Protein AF-A0A7V8VLR5-F1 (afdb_monomer_lite)

Sequence (69 aa):
MAGKHRAGRRWLSILWRETTAPLWQQSVFAGNATQYTVEKVSKDHFVFGVCAIDQDGNVSPAVYPVPAR

Foldseek 3Di:
DPDPPPPFQKWKKKFKDFPPDPDTDDIDTPGSDPDDDDPPDDPVGMFMWMWIATPVGDIDDTDGDDDDD

pLDDT: mean 87.64, std 15.97, range [35.28, 97.5]

Radius of gyration: 14.38 Å; chains: 1; bounding box: 38×21×41 Å

Secondary structure (DSSP, 8-state):
----------EEE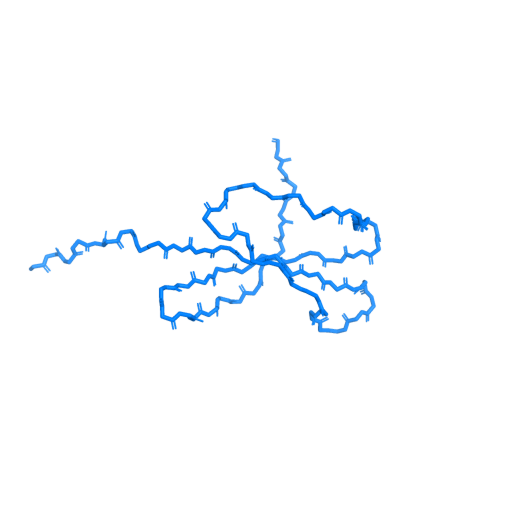EEEEETT-SS--EEEEEET-S----TT--GGGEEEEEEEE-TT--BPPPBPPPPP-

Structure (mmCIF, N/CA/C/O backbone):
data_AF-A0A7V8VLR5-F1
#
_entry.id   AF-A0A7V8VLR5-F1
#
loop_
_atom_site.group_PDB
_atom_site.id
_atom_site.type_symbol
_atom_site.label_atom_id
_atom_site.label_alt_id
_atom_site.label_comp_id
_atom_site.label_asym_id
_atom_site.label_entity_id
_atom_site.label_seq_id
_atom_site.pdbx_PDB_ins_code
_atom_site.Cartn_x
_atom_site.Cartn_y
_atom_site.Cartn_z
_atom_site.occupancy
_atom_site.B_iso_or_equiv
_atom_site.auth_seq_id
_atom_site.auth_comp_id
_atom_site.auth_asym_id
_atom_site.auth_atom_id
_atom_site.pdbx_PDB_model_num
ATOM 1 N N . MET A 1 1 ? -25.881 -4.611 27.395 1.00 35.28 1 MET A N 1
ATOM 2 C CA . MET A 1 1 ? -25.237 -3.334 27.019 1.00 35.28 1 MET A CA 1
ATOM 3 C C . MET A 1 1 ? -24.500 -3.535 25.701 1.00 35.28 1 MET A C 1
ATOM 5 O O . MET A 1 1 ? -23.379 -4.022 25.707 1.00 35.28 1 MET A O 1
ATOM 9 N N . ALA A 1 2 ? -25.154 -3.268 24.567 1.00 39.31 2 ALA A N 1
ATOM 10 C CA . ALA A 1 2 ? -24.523 -3.387 23.254 1.00 39.31 2 ALA A CA 1
ATOM 11 C C . ALA A 1 2 ? -23.540 -2.221 23.076 1.00 39.31 2 ALA A C 1
ATOM 13 O O . ALA A 1 2 ? -23.949 -1.062 22.978 1.00 39.31 2 ALA A O 1
ATOM 14 N N . GLY A 1 3 ? -22.242 -2.523 23.125 1.00 42.28 3 GLY A N 1
ATOM 15 C CA . GLY A 1 3 ? -21.183 -1.546 22.914 1.00 42.28 3 GLY A CA 1
ATOM 16 C C . GLY A 1 3 ? -21.305 -0.957 21.515 1.00 42.28 3 GLY A C 1
ATOM 17 O O . GLY A 1 3 ? -21.108 -1.650 20.522 1.00 42.28 3 GLY A O 1
ATOM 18 N N . LYS A 1 4 ? -21.655 0.328 21.438 1.00 46.03 4 LYS A N 1
ATOM 19 C CA . LYS A 1 4 ? -21.587 1.109 20.204 1.00 46.03 4 LYS A CA 1
ATOM 20 C C . LYS A 1 4 ? -20.167 0.985 19.649 1.00 46.03 4 LYS A C 1
ATOM 22 O O . LYS A 1 4 ? -19.233 1.493 20.268 1.00 46.03 4 LYS A O 1
ATOM 27 N N . HIS A 1 5 ? -20.012 0.343 18.490 1.00 45.41 5 HIS A N 1
ATOM 28 C CA . HIS A 1 5 ? -18.803 0.452 17.682 1.00 45.41 5 HIS A CA 1
ATOM 29 C C . HIS A 1 5 ? -18.600 1.936 17.376 1.00 45.41 5 HIS A C 1
ATOM 31 O O . HIS A 1 5 ? -19.248 2.504 16.497 1.00 45.41 5 HIS A O 1
ATOM 37 N N . ARG A 1 6 ? -17.721 2.599 18.133 1.00 50.75 6 ARG A N 1
ATOM 38 C CA . ARG A 1 6 ? -17.140 3.854 17.674 1.00 50.75 6 ARG A CA 1
ATOM 39 C C . ARG A 1 6 ? -16.407 3.476 16.397 1.00 50.75 6 ARG A C 1
ATOM 41 O O . ARG A 1 6 ? -15.499 2.650 16.451 1.00 50.75 6 ARG A O 1
ATOM 48 N N . ALA A 1 7 ? -16.842 3.999 15.255 1.00 53.97 7 ALA A N 1
ATOM 49 C CA . ALA A 1 7 ? -16.053 3.942 14.036 1.00 53.97 7 ALA A CA 1
ATOM 50 C C . ALA A 1 7 ? -14.735 4.672 14.338 1.00 53.97 7 ALA A C 1
ATOM 52 O O . ALA A 1 7 ? -14.657 5.898 14.280 1.00 53.97 7 ALA A O 1
ATOM 53 N N . GLY A 1 8 ? -13.747 3.923 14.833 1.00 60.09 8 GLY A N 1
ATOM 54 C CA . GLY A 1 8 ? -12.442 4.442 15.206 1.00 60.09 8 GLY A CA 1
ATOM 55 C C . GLY A 1 8 ? -11.794 5.009 13.958 1.00 60.09 8 GLY A C 1
ATOM 56 O O . GLY A 1 8 ? -11.854 4.381 12.899 1.00 60.09 8 GLY A O 1
ATOM 57 N N . ARG A 1 9 ? -11.223 6.214 14.059 1.00 65.62 9 ARG A N 1
ATOM 58 C CA . ARG A 1 9 ? -10.459 6.790 12.949 1.00 65.62 9 ARG A CA 1
ATOM 59 C C . ARG A 1 9 ? -9.346 5.807 12.605 1.00 65.62 9 ARG A C 1
ATOM 61 O O . ARG A 1 9 ? -8.560 5.451 13.475 1.00 65.62 9 ARG A O 1
ATOM 68 N N . ARG A 1 10 ? -9.339 5.360 11.355 1.00 83.12 10 ARG A N 1
ATOM 69 C CA . ARG A 1 10 ? -8.306 4.509 10.776 1.00 83.12 10 ARG A CA 1
ATOM 70 C C . ARG A 1 10 ? -7.627 5.320 9.699 1.00 83.12 10 ARG A C 1
ATOM 72 O O . ARG A 1 10 ? -8.306 5.954 8.888 1.00 83.12 10 ARG A O 1
ATOM 79 N N . TRP A 1 11 ? -6.311 5.312 9.728 1.00 94.12 11 TRP A N 1
ATOM 80 C CA . TRP A 1 11 ? -5.497 5.922 8.698 1.00 94.12 11 TRP A CA 1
ATOM 81 C C . TRP A 1 11 ? -4.947 4.848 7.772 1.00 94.12 11 TRP A C 1
ATOM 83 O O . TRP A 1 11 ? -4.893 3.678 8.142 1.00 94.12 11 TRP A O 1
ATOM 93 N N . LEU A 1 12 ? -4.552 5.241 6.571 1.00 95.94 12 LEU A N 1
ATOM 94 C CA . LEU A 1 12 ? -3.925 4.372 5.592 1.00 95.94 12 LEU A CA 1
ATOM 95 C C . LEU A 1 12 ? -2.447 4.722 5.459 1.00 95.94 12 LEU A C 1
ATOM 97 O O . LEU A 1 12 ? -2.053 5.889 5.517 1.00 95.94 12 LEU A O 1
ATOM 101 N N . SER A 1 13 ? -1.635 3.700 5.235 1.00 96.75 13 SER A N 1
ATOM 102 C CA . SER A 1 13 ? -0.274 3.842 4.735 1.00 96.75 13 SER A CA 1
ATOM 103 C C . SER A 1 13 ? -0.134 3.021 3.463 1.00 96.75 13 SER A C 1
ATOM 105 O O . SER A 1 13 ? -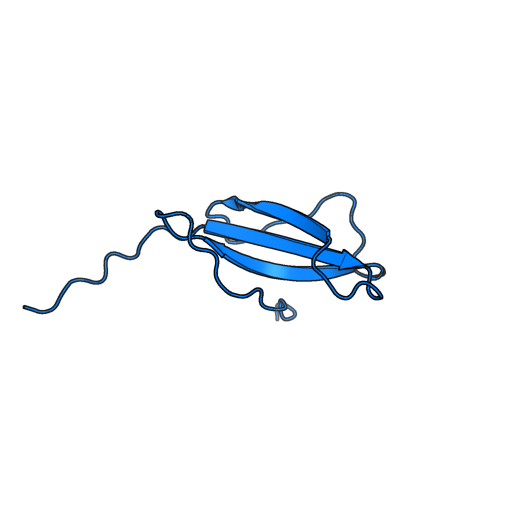0.694 1.926 3.346 1.00 96.75 13 SER A O 1
ATOM 107 N N . ILE A 1 14 ? 0.579 3.579 2.493 1.00 97.12 14 ILE A N 1
ATOM 108 C CA . ILE A 1 14 ? 0.840 2.944 1.205 1.00 97.12 14 ILE A CA 1
ATOM 109 C C . ILE A 1 14 ? 2.278 2.491 1.223 1.00 97.12 14 ILE A C 1
ATOM 111 O O . ILE A 1 14 ? 3.170 3.256 1.571 1.00 97.12 14 ILE A O 1
ATOM 115 N N . LEU A 1 15 ? 2.483 1.239 0.858 1.00 97.25 15 LEU A N 1
ATOM 116 C CA . LEU A 1 15 ? 3.761 0.555 0.865 1.00 97.25 15 LEU A CA 1
ATOM 117 C C . LEU A 1 15 ? 4.127 0.221 -0.570 1.00 97.25 15 LEU A C 1
ATOM 119 O O . LEU A 1 15 ? 3.249 -0.113 -1.366 1.00 97.25 15 LEU A O 1
ATOM 123 N N . TRP A 1 16 ? 5.409 0.259 -0.904 1.00 97.50 16 TRP A N 1
ATOM 124 C CA . TRP A 1 16 ? 5.866 -0.296 -2.170 1.00 97.50 16 TRP A CA 1
ATOM 125 C C . TRP A 1 16 ? 7.247 -0.929 -2.062 1.00 97.50 16 TRP A C 1
ATOM 127 O O . TRP A 1 16 ? 8.034 -0.657 -1.147 1.00 97.50 16 TRP A O 1
ATOM 137 N N . ARG A 1 17 ? 7.499 -1.853 -2.985 1.00 97.38 17 ARG A N 1
ATOM 138 C CA . ARG A 1 17 ? 8.769 -2.562 -3.145 1.00 97.38 17 ARG A CA 1
ATOM 139 C C . ARG A 1 17 ? 9.030 -2.850 -4.607 1.00 97.38 17 ARG A C 1
ATOM 141 O O . ARG A 1 17 ? 8.080 -2.998 -5.379 1.00 97.38 17 ARG A O 1
ATOM 148 N N . GLU A 1 18 ? 10.296 -2.961 -4.972 1.00 96.88 1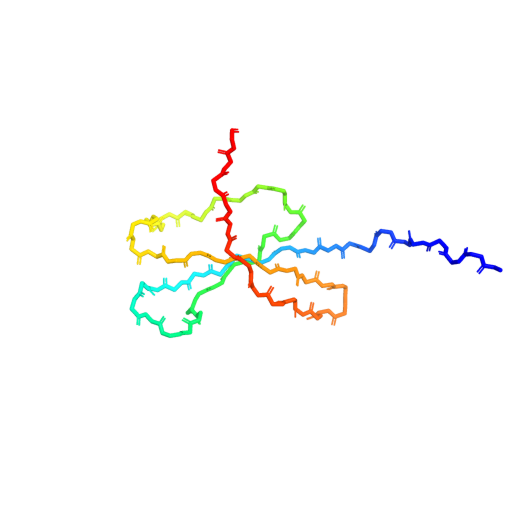8 GLU A N 1
ATOM 149 C CA . GLU A 1 18 ? 10.675 -3.497 -6.275 1.00 96.88 18 GLU A CA 1
ATOM 150 C C . GLU A 1 18 ? 10.083 -4.901 -6.462 1.00 96.88 18 GLU A C 1
ATOM 152 O O . GLU A 1 18 ? 9.872 -5.653 -5.500 1.00 96.88 18 GLU A O 1
ATOM 157 N N . THR A 1 19 ? 9.809 -5.273 -7.710 1.00 95.19 19 THR A N 1
ATOM 158 C CA . THR A 1 19 ? 9.181 -6.561 -8.049 1.00 95.19 19 THR A CA 1
ATOM 159 C C . THR A 1 19 ? 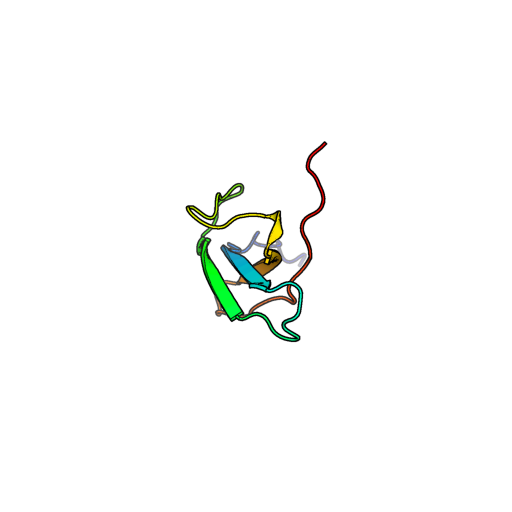9.984 -7.768 -7.551 1.00 95.19 19 THR A C 1
ATOM 161 O O . THR A 1 19 ? 9.389 -8.777 -7.164 1.00 95.19 19 THR A O 1
ATOM 164 N N . THR A 1 20 ? 11.307 -7.634 -7.457 1.00 95.94 20 THR A N 1
ATOM 165 C CA . THR A 1 20 ? 12.258 -8.663 -7.005 1.00 95.94 20 THR A CA 1
ATOM 166 C C . THR A 1 20 ? 12.528 -8.652 -5.498 1.00 95.94 20 THR A C 1
ATOM 168 O O . THR A 1 20 ? 13.070 -9.623 -4.971 1.00 95.94 20 THR A O 1
ATOM 171 N N . ALA A 1 21 ? 12.157 -7.589 -4.780 1.00 97.44 21 ALA A N 1
ATOM 172 C CA . ALA A 1 21 ? 12.451 -7.462 -3.357 1.00 97.44 21 ALA A CA 1
ATOM 173 C C . ALA A 1 21 ? 11.530 -8.361 -2.505 1.00 97.44 21 ALA A C 1
ATOM 175 O O . ALA A 1 21 ? 10.323 -8.381 -2.725 1.00 97.44 21 ALA A O 1
ATOM 176 N N . PRO A 1 22 ? 12.031 -9.076 -1.484 1.00 96.06 22 PRO A N 1
ATOM 177 C CA . PRO A 1 22 ? 11.181 -9.918 -0.639 1.00 96.06 22 PRO A CA 1
ATOM 178 C C . PRO A 1 22 ? 10.393 -9.124 0.417 1.00 96.06 22 PRO A C 1
ATOM 180 O O . PRO A 1 22 ? 9.401 -9.621 0.945 1.00 96.06 22 PRO A O 1
ATOM 183 N N . LEU A 1 23 ? 10.823 -7.896 0.728 1.00 96.88 23 LEU A N 1
ATOM 184 C CA . LEU A 1 23 ? 10.271 -7.051 1.791 1.00 96.88 23 LEU A CA 1
ATOM 185 C C . LEU A 1 23 ? 9.762 -5.716 1.238 1.00 96.88 23 LEU A C 1
ATOM 187 O O . LEU A 1 23 ? 10.216 -5.257 0.190 1.00 96.88 23 LEU A O 1
ATOM 191 N N . TRP A 1 24 ? 8.837 -5.079 1.962 1.00 97.19 24 TRP A N 1
ATOM 192 C CA . TRP A 1 24 ? 8.458 -3.685 1.717 1.00 97.19 24 TRP A CA 1
ATOM 193 C C . TRP A 1 24 ? 9.662 -2.773 1.934 1.00 97.19 24 TRP A C 1
ATOM 195 O O . TRP A 1 24 ? 10.353 -2.898 2.942 1.00 97.19 24 TRP A O 1
ATOM 205 N N . GLN A 1 25 ? 9.912 -1.866 0.994 1.00 97.44 25 GLN A N 1
ATOM 206 C CA . GLN A 1 25 ? 11.096 -1.007 1.038 1.00 97.44 25 GLN A CA 1
ATOM 207 C C . GLN A 1 25 ? 10.740 0.432 1.378 1.00 97.44 25 GLN A C 1
ATOM 209 O O . GLN A 1 25 ? 11.535 1.116 2.013 1.00 97.44 25 GLN A O 1
ATOM 214 N N . GLN A 1 26 ? 9.576 0.901 0.938 1.00 96.94 26 GLN A N 1
ATOM 215 C CA . GLN A 1 26 ? 9.164 2.294 1.043 1.00 96.94 26 GLN A CA 1
ATOM 216 C C . GLN A 1 26 ? 7.731 2.385 1.565 1.00 96.94 26 GLN A C 1
ATOM 218 O O . GLN A 1 26 ? 6.935 1.458 1.384 1.00 96.94 26 GLN A O 1
ATOM 223 N N . SER A 1 27 ? 7.410 3.504 2.212 1.00 96.12 27 SER A N 1
ATOM 224 C CA . SER A 1 27 ? 6.073 3.776 2.718 1.00 96.12 27 SER A CA 1
ATOM 225 C C . SER A 1 27 ? 5.734 5.264 2.691 1.00 96.12 27 SER A C 1
ATOM 227 O O . SER A 1 27 ? 6.618 6.118 2.755 1.00 96.12 27 SER A O 1
ATOM 229 N N . VAL A 1 28 ? 4.441 5.578 2.624 1.00 96.00 28 VAL A N 1
ATOM 230 C CA . VAL A 1 28 ? 3.935 6.933 2.848 1.00 96.00 28 VAL A CA 1
ATOM 231 C C . VAL A 1 28 ? 2.625 6.903 3.622 1.00 96.00 28 VAL A C 1
ATOM 233 O O . VAL A 1 28 ? 1.711 6.138 3.311 1.00 96.00 28 VAL A O 1
ATOM 236 N N . PHE A 1 29 ? 2.533 7.756 4.641 1.00 95.62 29 PHE A N 1
ATOM 237 C CA . PHE A 1 29 ? 1.319 7.924 5.427 1.00 95.62 29 PHE A CA 1
ATOM 238 C C . PHE A 1 29 ? 0.296 8.746 4.638 1.00 95.62 29 PHE A C 1
ATOM 240 O O . PHE A 1 29 ? 0.503 9.930 4.375 1.00 95.62 29 PHE A O 1
ATOM 247 N N . ALA A 1 30 ? -0.818 8.114 4.278 1.00 95.44 30 ALA A N 1
ATOM 248 C CA . ALA A 1 30 ? -1.91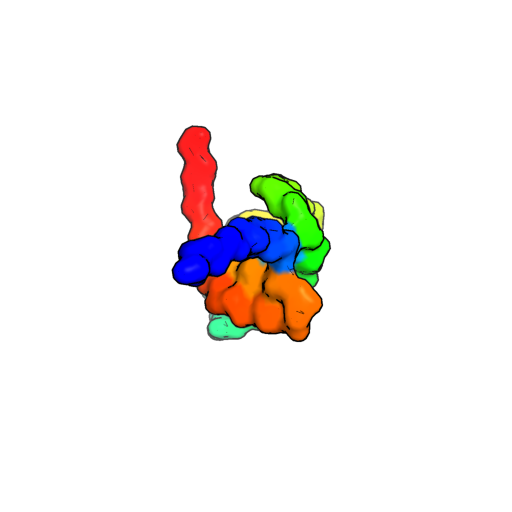0 8.727 3.526 1.00 95.44 30 ALA A CA 1
ATOM 249 C C . ALA A 1 30 ? -3.003 9.317 4.438 1.00 95.44 30 ALA A C 1
ATOM 251 O O . ALA A 1 30 ? -3.981 9.886 3.953 1.00 95.44 30 ALA A O 1
ATOM 252 N N . GLY A 1 31 ? -2.866 9.198 5.764 1.00 94.00 31 GLY A N 1
ATOM 253 C CA . GLY A 1 31 ? -3.853 9.722 6.703 1.00 94.00 31 GLY A CA 1
ATOM 254 C C . GLY A 1 31 ? -5.225 9.086 6.489 1.00 94.00 31 GLY A C 1
ATOM 255 O O . GLY A 1 31 ? -5.334 7.885 6.278 1.00 94.00 31 GLY A O 1
ATOM 256 N N . ASN A 1 32 ? -6.295 9.873 6.577 1.00 92.25 32 ASN A N 1
ATOM 257 C CA . ASN A 1 32 ? -7.672 9.393 6.401 1.00 92.25 32 ASN A CA 1
ATOM 258 C C . ASN A 1 32 ? -8.151 9.482 4.940 1.00 92.25 32 ASN A C 1
ATOM 260 O O . ASN A 1 32 ? -9.360 9.499 4.701 1.00 92.25 32 ASN A O 1
ATOM 264 N N . ALA A 1 33 ? -7.227 9.588 3.981 1.00 89.94 33 ALA A N 1
ATOM 265 C CA . ALA A 1 33 ? -7.566 9.695 2.573 1.00 89.94 33 ALA A CA 1
ATOM 266 C C . ALA A 1 33 ? -8.222 8.405 2.061 1.00 89.94 33 ALA A C 1
ATOM 268 O O . ALA A 1 33 ? -7.827 7.299 2.421 1.00 89.94 33 ALA 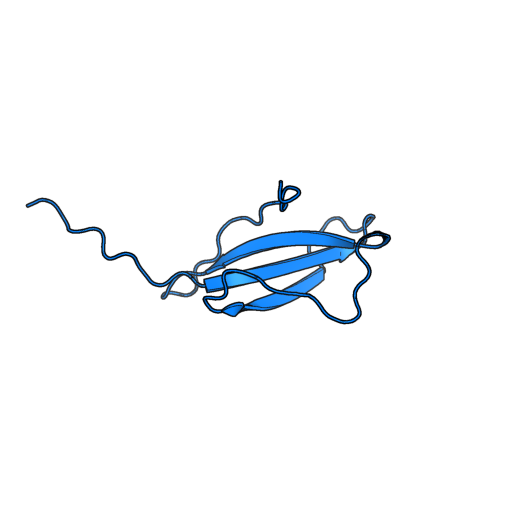A O 1
ATOM 269 N N . THR A 1 34 ? -9.215 8.551 1.187 1.00 88.12 34 THR A N 1
ATOM 270 C CA . THR A 1 34 ? -9.856 7.435 0.472 1.00 88.12 34 THR A CA 1
ATOM 271 C C . THR A 1 34 ? -9.229 7.184 -0.901 1.00 88.12 34 THR A C 1
ATOM 273 O O . THR A 1 34 ? -9.486 6.153 -1.516 1.00 88.12 34 THR A O 1
ATOM 276 N N . GLN A 1 35 ? -8.394 8.113 -1.371 1.00 90.50 35 GLN A N 1
ATOM 277 C CA . GLN A 1 35 ? -7.624 8.033 -2.604 1.00 90.50 35 GLN A CA 1
ATOM 278 C C . GLN A 1 35 ? -6.266 8.695 -2.381 1.00 90.50 35 GLN A C 1
ATOM 280 O O . GLN A 1 35 ? -6.171 9.708 -1.690 1.00 90.50 35 GLN A O 1
ATOM 285 N N . TYR A 1 36 ? -5.220 8.131 -2.977 1.00 92.94 36 TYR A N 1
ATOM 286 C CA . TYR A 1 36 ? -3.873 8.673 -2.891 1.00 92.94 36 TYR A CA 1
ATOM 287 C C . TYR A 1 36 ? -3.075 8.309 -4.142 1.00 92.94 36 TYR A C 1
ATOM 289 O O . TYR A 1 36 ? -3.139 7.168 -4.605 1.00 92.94 36 TYR A O 1
ATOM 297 N N . THR A 1 37 ? -2.294 9.261 -4.645 1.00 93.31 37 THR A N 1
ATOM 298 C CA . THR A 1 37 ? -1.373 9.066 -5.769 1.00 93.31 37 THR A CA 1
ATOM 299 C C . THR A 1 37 ? 0.058 9.127 -5.255 1.00 93.31 37 THR A C 1
ATOM 301 O O . THR A 1 37 ? 0.456 10.112 -4.637 1.00 93.31 37 THR A O 1
ATOM 304 N N . VAL A 1 38 ? 0.842 8.077 -5.506 1.00 93.50 38 VAL A N 1
ATOM 305 C CA . VAL A 1 38 ? 2.281 8.089 -5.219 1.00 93.50 38 VAL A CA 1
ATOM 306 C C . VAL A 1 38 ? 2.994 8.760 -6.389 1.00 93.50 38 VAL A C 1
ATOM 308 O O . VAL A 1 38 ? 3.179 8.164 -7.448 1.00 93.50 38 VAL A O 1
ATOM 311 N N . GLU A 1 39 ? 3.361 10.024 -6.206 1.00 93.06 39 GLU A N 1
ATOM 312 C CA . GLU A 1 39 ? 4.015 10.817 -7.245 1.00 93.06 39 GLU A CA 1
ATOM 313 C C . GLU A 1 39 ? 5.410 10.281 -7.587 1.00 93.06 39 GLU A C 1
ATOM 315 O O . GLU A 1 39 ? 6.162 9.847 -6.713 1.00 93.06 39 GLU A O 1
ATOM 320 N N . LYS A 1 40 ? 5.786 10.379 -8.870 1.00 90.88 40 LYS A N 1
ATOM 321 C CA . LYS A 1 40 ? 7.118 10.006 -9.394 1.00 90.88 40 LYS A CA 1
ATOM 322 C C . LYS A 1 40 ? 7.502 8.527 -9.215 1.00 90.88 40 LYS A C 1
ATOM 324 O O . LYS A 1 40 ? 8.676 8.188 -9.343 1.00 90.88 40 LYS A O 1
ATOM 329 N N . VAL A 1 41 ? 6.536 7.643 -8.971 1.00 91.62 41 VAL A N 1
ATOM 330 C CA . VAL A 1 41 ? 6.747 6.191 -8.908 1.00 91.62 41 VAL A CA 1
ATOM 331 C C . VAL A 1 41 ? 5.953 5.523 -10.029 1.00 91.62 41 VAL A C 1
ATOM 333 O O . VAL A 1 41 ? 4.742 5.697 -10.129 1.00 91.62 41 VAL A O 1
ATOM 336 N N . SER A 1 42 ? 6.633 4.756 -10.888 1.00 90.38 42 SER A N 1
ATOM 337 C CA . SER A 1 42 ? 5.970 3.987 -11.949 1.00 90.38 42 SER A CA 1
ATOM 338 C C . SER A 1 42 ? 5.387 2.692 -11.399 1.00 90.38 42 SER A C 1
ATOM 340 O O . SER A 1 42 ? 6.063 1.961 -10.673 1.00 90.38 42 SER A O 1
ATOM 342 N N . LYS A 1 43 ? 4.157 2.364 -11.801 1.00 85.75 43 LYS A N 1
ATOM 343 C CA . LYS A 1 43 ? 3.516 1.108 -11.410 1.00 85.75 43 LYS A CA 1
ATOM 344 C C . LYS A 1 43 ? 4.248 -0.126 -11.946 1.00 85.75 43 LYS A C 1
ATOM 346 O O . LYS A 1 43 ? 4.247 -1.158 -11.289 1.00 85.75 43 LYS A O 1
ATOM 351 N N . ASP A 1 44 ? 4.904 -0.020 -13.095 1.00 93.25 44 ASP A N 1
ATOM 352 C CA . ASP A 1 44 ? 5.494 -1.183 -13.771 1.00 93.25 44 ASP A CA 1
ATOM 353 C C . ASP A 1 44 ? 6.740 -1.724 -13.057 1.00 93.25 44 ASP A C 1
ATOM 355 O O . ASP A 1 44 ? 7.095 -2.891 -13.205 1.00 93.25 44 ASP A O 1
ATOM 359 N N . HIS A 1 45 ? 7.399 -0.887 -12.253 1.00 93.88 45 HIS A N 1
ATOM 360 C CA . HIS A 1 45 ? 8.621 -1.255 -11.534 1.00 93.88 45 HIS A CA 1
ATOM 361 C C . HIS A 1 45 ? 8.366 -1.697 -10.089 1.00 93.88 45 HIS A C 1
ATOM 363 O O . HIS A 1 45 ? 9.267 -2.238 -9.445 1.00 93.88 45 HIS A O 1
ATOM 369 N N . PHE A 1 46 ? 7.155 -1.481 -9.570 1.00 96.12 46 PHE A N 1
ATOM 370 C CA . PHE A 1 46 ? 6.861 -1.638 -8.152 1.00 96.12 46 PHE A CA 1
ATOM 371 C C . PHE A 1 46 ? 5.583 -2.426 -7.897 1.00 96.12 46 PHE A C 1
ATOM 373 O O . PHE A 1 46 ? 4.573 -2.307 -8.585 1.00 96.12 46 PHE A O 1
ATOM 380 N N . VAL A 1 47 ? 5.614 -3.193 -6.814 1.00 95.69 47 VAL A N 1
ATOM 381 C CA . VAL A 1 47 ? 4.422 -3.776 -6.212 1.00 95.69 47 VAL A CA 1
ATOM 382 C C . VAL A 1 47 ? 3.962 -2.853 -5.090 1.00 95.69 47 VAL A C 1
ATOM 384 O O . VAL A 1 47 ? 4.782 -2.435 -4.274 1.00 95.69 47 VAL A O 1
ATOM 387 N N . PHE A 1 48 ? 2.660 -2.571 -5.026 1.00 96.69 48 PHE A N 1
ATOM 388 C CA . PHE A 1 48 ? 2.059 -1.699 -4.014 1.00 96.69 48 PHE A CA 1
ATOM 389 C C . PHE A 1 48 ? 1.259 -2.499 -2.996 1.00 96.69 48 PHE A C 1
ATOM 391 O O . PHE A 1 48 ? 0.601 -3.475 -3.346 1.00 96.69 48 PHE A O 1
ATOM 398 N N . GLY A 1 49 ? 1.270 -2.048 -1.750 1.00 96.44 49 GLY A N 1
ATOM 399 C CA . GLY A 1 49 ? 0.420 -2.538 -0.678 1.00 96.44 49 GLY A CA 1
ATOM 400 C C . GLY A 1 49 ? -0.243 -1.380 0.056 1.00 96.44 49 GLY A C 1
ATOM 401 O O . GLY A 1 49 ? 0.225 -0.244 0.011 1.00 96.44 49 GLY A O 1
ATOM 402 N N . VAL A 1 50 ? -1.331 -1.678 0.754 1.00 96.44 50 VAL A N 1
ATOM 403 C CA . VAL A 1 50 ? -2.019 -0.740 1.644 1.00 96.44 50 VAL A CA 1
ATOM 404 C C . VAL A 1 50 ? -2.172 -1.402 3.006 1.00 96.44 50 VAL A C 1
ATOM 406 O O . VAL A 1 50 ? -2.555 -2.569 3.081 1.00 96.44 50 VAL A O 1
ATOM 409 N N . CYS A 1 51 ? -1.885 -0.681 4.084 1.00 96.06 51 CYS A N 1
ATOM 410 C CA . CYS A 1 51 ? -2.198 -1.114 5.444 1.00 96.06 51 CYS A CA 1
ATOM 411 C C . CYS A 1 51 ? -2.973 -0.030 6.194 1.00 96.06 51 CYS A C 1
ATOM 413 O O . CYS A 1 51 ? -2.885 1.158 5.876 1.00 96.06 51 CYS A O 1
ATOM 415 N N . ALA A 1 52 ? -3.756 -0.457 7.183 1.00 95.19 52 ALA A N 1
ATOM 416 C CA . ALA A 1 52 ? -4.465 0.428 8.090 1.00 95.19 52 ALA A CA 1
ATOM 417 C C . ALA A 1 52 ? -3.652 0.644 9.371 1.00 95.19 52 ALA A C 1
ATOM 419 O O . ALA A 1 52 ? -2.986 -0.273 9.849 1.00 95.19 52 ALA A O 1
ATOM 420 N N . ILE A 1 53 ? -3.760 1.845 9.933 1.00 94.75 53 ILE A N 1
ATOM 421 C CA . ILE A 1 53 ? -3.166 2.241 11.209 1.00 94.75 53 ILE A CA 1
ATOM 422 C C . ILE A 1 53 ? -4.294 2.733 12.117 1.00 94.75 53 ILE A C 1
ATOM 424 O O . ILE A 1 53 ? -5.104 3.570 11.699 1.00 94.75 53 ILE A O 1
ATOM 428 N N . ASP A 1 54 ? -4.386 2.192 13.330 1.00 92.38 54 ASP A N 1
ATOM 429 C CA . ASP A 1 54 ? -5.347 2.657 14.335 1.00 92.38 54 ASP A CA 1
ATOM 430 C C . ASP A 1 54 ? -4.803 3.815 15.192 1.00 92.38 54 ASP A C 1
ATOM 432 O O . ASP A 1 54 ? -3.700 4.316 14.978 1.00 92.38 54 ASP A O 1
ATOM 436 N N . GLN A 1 55 ? -5.608 4.279 16.151 1.00 90.19 55 GLN A N 1
ATOM 437 C CA . GLN A 1 55 ? -5.267 5.423 17.004 1.00 90.19 55 GLN A CA 1
ATOM 438 C C . GLN A 1 55 ? -4.116 5.146 17.976 1.00 90.19 55 GLN A C 1
ATOM 440 O O . GLN A 1 55 ? -3.474 6.097 18.417 1.00 90.19 55 GLN A O 1
ATOM 445 N N . ASP A 1 56 ? -3.855 3.874 18.272 1.00 91.62 56 ASP A N 1
ATOM 446 C CA . ASP A 1 56 ? -2.792 3.433 19.174 1.00 91.62 56 ASP A CA 1
ATOM 447 C C . ASP A 1 56 ? -1.496 3.119 18.400 1.00 91.62 56 ASP A C 1
ATOM 449 O O . ASP A 1 56 ? -0.470 2.792 18.993 1.00 91.62 56 ASP A O 1
ATOM 453 N N . GLY A 1 57 ? -1.525 3.255 17.067 1.00 90.88 57 GLY A N 1
ATOM 454 C CA . GLY A 1 57 ? -0.388 3.032 16.179 1.00 90.88 57 GLY A CA 1
ATOM 455 C C . GLY A 1 57 ? -0.233 1.585 15.711 1.00 90.88 57 GLY A C 1
ATOM 456 O O . GLY A 1 57 ? 0.779 1.263 15.087 1.00 90.88 57 GLY A O 1
ATOM 457 N N . ASN A 1 58 ? -1.212 0.709 15.961 1.00 94.25 58 ASN A N 1
ATOM 458 C CA . ASN A 1 58 ? -1.150 -0.669 15.479 1.00 94.25 58 ASN A CA 1
ATOM 459 C C . ASN A 1 58 ? -1.346 -0.706 13.963 1.00 94.25 58 ASN A C 1
ATOM 461 O O . ASN A 1 58 ? -2.265 -0.081 13.427 1.00 94.25 58 ASN A O 1
ATOM 465 N N . VAL A 1 59 ? -0.504 -1.483 13.280 1.00 94.69 59 VAL A N 1
ATOM 466 C CA . VAL A 1 59 ? -0.494 -1.595 11.818 1.00 94.69 59 VAL A CA 1
ATOM 467 C C . VAL A 1 59 ? -1.075 -2.940 11.397 1.00 94.69 59 VAL A C 1
ATOM 469 O O . VAL A 1 59 ? -0.646 -3.993 11.870 1.00 94.69 59 VAL A O 1
ATOM 472 N N . SER A 1 60 ? -2.048 -2.922 10.488 1.00 95.38 60 SER A N 1
ATOM 473 C CA . SER A 1 60 ? -2.581 -4.149 9.895 1.00 95.38 60 SER A CA 1
ATOM 474 C C . SER A 1 60 ? -1.561 -4.811 8.960 1.00 95.38 60 SER A C 1
ATOM 476 O O . SER A 1 60 ? -0.668 -4.139 8.439 1.00 95.38 60 SER A O 1
ATOM 478 N N . PRO A 1 61 ? -1.741 -6.098 8.616 1.00 96.25 61 PRO A N 1
ATOM 479 C CA . PRO A 1 61 ? -1.076 -6.667 7.451 1.00 96.25 61 PRO A CA 1
ATOM 480 C C . PRO A 1 61 ? -1.326 -5.815 6.201 1.00 96.25 61 PRO A C 1
ATOM 482 O O . PRO A 1 61 ? -2.403 -5.230 6.037 1.00 96.25 61 PRO A O 1
ATOM 485 N N . ALA A 1 62 ? -0.323 -5.749 5.328 1.00 96.75 62 ALA A N 1
ATOM 486 C CA . ALA A 1 62 ? -0.446 -5.094 4.036 1.00 96.75 62 ALA A CA 1
ATOM 487 C C . ALA A 1 62 ? -1.295 -5.946 3.086 1.00 96.75 62 ALA A C 1
ATOM 489 O O . ALA A 1 62 ? -1.121 -7.163 3.016 1.00 96.75 62 ALA A O 1
ATOM 490 N N . VAL A 1 63 ? -2.172 -5.300 2.323 1.00 95.94 63 VAL A N 1
ATOM 491 C CA . VAL A 1 63 ? -2.981 -5.939 1.278 1.00 95.94 63 VAL A CA 1
ATOM 492 C C . VAL A 1 63 ? -2.662 -5.350 -0.089 1.00 95.94 63 VAL A C 1
ATOM 494 O O . VAL A 1 63 ? -2.381 -4.158 -0.209 1.00 95.94 63 VAL A O 1
ATOM 497 N N . TYR A 1 64 ? -2.720 -6.181 -1.129 1.00 94.88 64 TYR A N 1
ATOM 498 C CA . TYR A 1 64 ? -2.561 -5.722 -2.506 1.00 94.88 64 TYR A CA 1
ATOM 499 C C . TYR A 1 64 ? -3.837 -5.011 -2.981 1.00 94.88 64 TYR A C 1
ATOM 501 O O . TYR A 1 64 ? -4.929 -5.565 -2.818 1.00 94.88 64 TYR A O 1
ATOM 509 N N . PRO A 1 65 ? -3.737 -3.808 -3.575 1.00 91.31 65 PRO A N 1
ATOM 510 C CA . PRO A 1 65 ? -4.891 -3.143 -4.156 1.00 91.31 65 PRO A CA 1
ATOM 511 C C . PRO A 1 65 ? -5.355 -3.893 -5.407 1.00 91.31 65 PRO A C 1
ATOM 513 O O . PRO A 1 65 ? -4.550 -4.346 -6.224 1.00 91.31 65 PRO A O 1
ATOM 516 N N . VAL A 1 66 ? -6.670 -3.993 -5.572 1.00 90.06 66 VAL A N 1
ATOM 517 C CA . VAL A 1 66 ? -7.286 -4.516 -6.793 1.00 90.06 66 VAL A CA 1
ATOM 518 C C . VAL A 1 66 ? -7.587 -3.368 -7.758 1.00 90.06 66 VAL A C 1
ATOM 520 O O . VAL A 1 66 ? -7.807 -2.242 -7.304 1.00 90.06 66 VAL A O 1
ATOM 523 N N . PRO A 1 67 ? -7.608 -3.613 -9.081 1.00 85.81 67 PRO A N 1
ATOM 524 C CA . PRO A 1 67 ? -8.053 -2.609 -10.039 1.00 85.81 67 PRO A CA 1
ATOM 525 C C . PRO A 1 67 ? -9.437 -2.063 -9.664 1.00 85.81 67 PRO A C 1
ATOM 527 O O . PRO A 1 67 ? -10.352 -2.838 -9.373 1.00 85.81 67 PRO A O 1
ATOM 530 N N . ALA A 1 68 ? -9.586 -0.737 -9.675 1.00 82.19 68 ALA A N 1
ATOM 531 C CA . ALA A 1 68 ? -10.900 -0.110 -9.608 1.00 82.19 68 ALA A CA 1
ATOM 532 C C . ALA A 1 68 ? -11.684 -0.468 -10.883 1.00 82.19 68 ALA A C 1
ATOM 534 O O . ALA A 1 68 ? -11.097 -0.517 -11.966 1.00 82.19 68 ALA A O 1
ATOM 535 N N . ARG A 1 69 ? -12.973 -0.783 -10.734 1.00 72.94 69 ARG A N 1
ATOM 536 C CA . ARG A 1 69 ? -13.882 -1.060 -11.855 1.00 72.94 69 ARG A CA 1
ATOM 537 C C . ARG A 1 69 ? -14.435 0.225 -12.447 1.00 72.94 69 ARG A C 1
ATOM 539 O O . ARG A 1 69 ? -14.610 1.182 -11.662 1.00 72.94 69 ARG A O 1
#